Protein AF-A0A3R7BI96-F1 (afdb_monomer_lite)

Secondary structure (DSSP, 8-state):
---SEEEEEEEBS--HHHH-EEBTTT--EE--TTTTTT----B-HHHHHTSSTTTEEEEEEEEE--EE--TTHHHHHHTT-----TT---TTT----B------HHHHHHHHHHHHH--EE-SEEEEEEEE-

Foldseek 3Di:
DDDQKDKDKFWAPDPQLQQWWAAPPPRDIDGFCPPPVVPPDHDYPVCVQPVPVPWKGWPDKDFDDKDWFQPCSVVCVVVVNHDDDQPGADPPPRDSHIRDDDQDPVNVVSVVVRRVPTDIDGGMMMIMIGTD

pLDDT: mean 86.3, std 10.11, range [46.06, 95.38]

Sequence (132 aa):
MSYDTIIISVPFNQNIKGALCKCRNCGEIYMPDEKSGAHIRSFSDKTLSNLFNEDFTPIKHFYIGLTHSDPFINLKQKLGYYNHSDFVKCPKCGSSELEYKKPDFISKLITRMGWVFGKKQPIWVVYIYEKQ

Radius of gyration: 18.52 Å; chains: 1; bounding box: 52×27×44 Å

Structure (mmCIF, N/CA/C/O backbone):
data_AF-A0A3R7BI96-F1
#
_entry.id   AF-A0A3R7BI96-F1
#
loop_
_atom_site.group_PDB
_atom_site.id
_atom_site.type_symbol
_atom_site.label_atom_id
_atom_site.label_alt_id
_atom_site.label_comp_id
_atom_site.label_asym_id
_atom_site.label_entity_id
_atom_site.label_seq_id
_atom_site.pdbx_PDB_ins_code
_atom_site.Cartn_x
_atom_site.Cartn_y
_atom_site.Cartn_z
_atom_site.occupancy
_atom_site.B_iso_or_equiv
_atom_site.auth_seq_id
_atom_site.auth_comp_id
_atom_site.auth_asym_id
_atom_site.auth_atom_id
_atom_site.pdbx_PDB_model_num
ATOM 1 N N . MET A 1 1 ? -29.949 -15.026 15.734 1.00 46.06 1 MET A N 1
ATOM 2 C CA . MET A 1 1 ? -28.827 -14.489 16.530 1.00 46.06 1 MET A CA 1
ATOM 3 C C . MET A 1 1 ? -28.545 -13.093 16.009 1.00 46.06 1 MET A C 1
ATOM 5 O O . MET A 1 1 ? -28.160 -12.989 14.851 1.00 46.06 1 MET A O 1
ATOM 9 N N . SER A 1 2 ? -28.829 -12.038 16.780 1.00 56.72 2 SER A N 1
ATOM 10 C CA . SER A 1 2 ? -28.225 -10.731 16.497 1.00 56.72 2 SER A CA 1
ATOM 11 C C . SER A 1 2 ? -26.785 -10.788 16.988 1.00 56.72 2 SER A C 1
ATOM 13 O O . SER A 1 2 ? -26.514 -11.356 18.044 1.00 56.72 2 SER A O 1
ATOM 15 N N . TYR A 1 3 ? -25.857 -10.281 16.186 1.00 67.06 3 TYR A N 1
ATOM 16 C CA . TYR A 1 3 ? -24.502 -10.039 16.653 1.00 67.06 3 TYR A CA 1
ATOM 17 C C . TYR A 1 3 ? -24.479 -8.610 17.174 1.00 67.06 3 TYR A C 1
ATOM 19 O O . TYR A 1 3 ? -24.603 -7.670 16.392 1.00 67.06 3 TYR A O 1
ATOM 27 N N . ASP A 1 4 ? -24.346 -8.455 18.486 1.00 89.38 4 ASP A N 1
ATOM 28 C CA . ASP A 1 4 ? -24.282 -7.133 19.119 1.00 89.38 4 ASP A CA 1
ATOM 29 C C . ASP A 1 4 ? -22.864 -6.533 19.019 1.00 89.38 4 ASP A C 1
ATOM 31 O O . ASP A 1 4 ? -22.618 -5.395 19.407 1.00 89.38 4 ASP A O 1
ATOM 35 N N . THR A 1 5 ? -21.917 -7.284 18.443 1.00 92.31 5 THR A N 1
ATOM 36 C CA . THR A 1 5 ? -20.521 -6.877 18.262 1.00 92.31 5 THR A CA 1
ATOM 37 C C . THR A 1 5 ? -19.997 -7.286 16.889 1.00 92.31 5 THR A C 1
ATOM 39 O O . THR A 1 5 ? -20.178 -8.425 16.455 1.00 92.31 5 THR A O 1
ATOM 42 N N . ILE A 1 6 ? -19.275 -6.375 16.237 1.00 92.81 6 ILE A N 1
ATOM 43 C CA . ILE A 1 6 ? -18.532 -6.625 14.998 1.00 92.81 6 ILE A CA 1
ATOM 44 C C . ILE A 1 6 ? -17.044 -6.412 15.266 1.00 92.81 6 ILE A C 1
ATOM 46 O O . ILE A 1 6 ? -16.637 -5.385 15.803 1.00 92.81 6 ILE A O 1
ATOM 50 N N . ILE A 1 7 ? -16.213 -7.363 14.841 1.00 93.88 7 ILE A N 1
ATOM 51 C CA . ILE A 1 7 ? -14.754 -7.234 14.875 1.00 93.88 7 ILE A CA 1
ATOM 52 C C . ILE A 1 7 ? -14.242 -7.236 13.439 1.00 93.88 7 ILE A C 1
ATOM 54 O O . ILE A 1 7 ? -14.517 -8.161 12.677 1.00 93.88 7 ILE A O 1
ATOM 58 N N . ILE A 1 8 ? -13.468 -6.216 13.077 1.00 92.38 8 ILE A N 1
ATOM 59 C CA . ILE A 1 8 ? -12.813 -6.110 11.772 1.00 92.38 8 ILE A CA 1
ATOM 60 C C . ILE A 1 8 ? -11.312 -6.070 11.960 1.00 92.38 8 ILE A C 1
ATOM 62 O O . ILE A 1 8 ? -10.811 -5.296 12.762 1.00 92.38 8 ILE A O 1
ATOM 66 N N . SER A 1 9 ? -10.605 -6.867 11.165 1.00 92.94 9 SER A N 1
ATOM 67 C CA . SER A 1 9 ? -9.151 -6.979 11.148 1.00 92.94 9 SER A CA 1
ATOM 68 C C . SER A 1 9 ? -8.678 -6.776 9.709 1.00 92.94 9 SER A C 1
ATOM 70 O O . SER A 1 9 ? -8.989 -7.597 8.847 1.00 92.94 9 SER A O 1
ATOM 72 N N . VAL A 1 10 ? -8.006 -5.658 9.422 1.00 91.38 10 VAL A N 1
ATOM 73 C CA . VAL A 1 10 ? -7.695 -5.231 8.045 1.00 91.38 10 VAL A CA 1
ATOM 74 C C . VAL A 1 10 ? -6.316 -4.579 7.908 1.00 91.38 10 VAL A C 1
ATOM 76 O O . VAL A 1 10 ? -5.794 -4.021 8.880 1.00 91.38 10 VAL A O 1
ATOM 79 N N . PRO A 1 11 ? -5.734 -4.570 6.690 1.00 89.25 11 PRO A N 1
ATOM 80 C CA . PRO A 1 11 ? -4.526 -3.806 6.404 1.00 89.25 11 PRO A CA 1
ATOM 81 C C . PRO A 1 11 ? -4.740 -2.304 6.621 1.00 89.25 11 PRO A C 1
ATOM 83 O O . PRO A 1 11 ? -5.741 -1.722 6.189 1.00 89.25 11 PRO A O 1
ATOM 86 N N . PHE A 1 12 ? -3.753 -1.663 7.243 1.00 89.12 12 PHE A N 1
ATOM 87 C CA . PHE A 1 12 ? -3.799 -0.256 7.629 1.00 89.12 12 PHE A CA 1
ATOM 88 C C . PHE A 1 12 ? -2.741 0.565 6.893 1.00 89.12 12 PHE A C 1
ATOM 90 O O . PHE A 1 12 ? -1.563 0.215 6.912 1.00 89.12 12 PHE A O 1
ATOM 97 N N . ASN A 1 13 ? -3.164 1.654 6.245 1.00 83.94 13 ASN A N 1
ATOM 98 C CA . ASN A 1 13 ? -2.318 2.608 5.513 1.00 83.94 13 ASN A CA 1
ATOM 99 C C . ASN A 1 13 ? -1.204 1.965 4.655 1.00 83.94 13 ASN A C 1
ATOM 101 O O . ASN A 1 13 ? -0.096 2.500 4.527 1.00 83.94 13 ASN A O 1
ATOM 105 N N . GLN A 1 14 ? -1.486 0.812 4.045 1.00 77.06 14 GLN A N 1
ATOM 106 C CA . GLN A 1 14 ? -0.538 0.111 3.195 1.00 77.06 14 GLN A CA 1
ATOM 107 C C . GLN A 1 14 ? -0.266 0.901 1.914 1.00 77.06 14 GLN A C 1
ATOM 109 O O . GLN A 1 14 ? -1.168 1.382 1.225 1.00 77.06 14 GLN A O 1
ATOM 114 N N . ASN A 1 15 ? 1.013 0.997 1.557 1.00 78.19 15 ASN A N 1
ATOM 115 C CA . ASN A 1 15 ? 1.440 1.629 0.319 1.00 78.19 15 ASN A CA 1
ATOM 116 C C . ASN A 1 15 ? 1.334 0.638 -0.849 1.00 78.19 15 ASN A C 1
ATOM 118 O O . ASN A 1 15 ? 2.333 0.067 -1.283 1.00 78.19 15 ASN A O 1
ATOM 122 N N . ILE A 1 16 ? 0.116 0.459 -1.366 1.00 80.56 16 ILE A N 1
ATOM 123 C CA . ILE A 1 16 ? -0.190 -0.471 -2.469 1.00 80.56 16 ILE A CA 1
ATOM 124 C C . ILE A 1 16 ? 0.665 -0.170 -3.708 1.00 80.56 16 ILE A C 1
ATOM 126 O O . ILE A 1 16 ? 1.135 -1.079 -4.388 1.00 80.56 16 ILE A O 1
ATOM 130 N N . LYS A 1 17 ? 0.955 1.112 -3.970 1.00 84.00 17 LYS A N 1
ATOM 131 C CA . LYS A 1 17 ? 1.817 1.517 -5.090 1.00 84.00 17 LYS A CA 1
ATOM 132 C C . LYS A 1 17 ? 3.213 0.908 -4.987 1.00 84.00 17 LYS A C 1
ATOM 134 O O . LYS A 1 17 ? 3.768 0.503 -6.002 1.00 84.00 17 LYS A O 1
ATOM 139 N N . GLY A 1 18 ? 3.753 0.788 -3.775 1.00 81.69 18 GLY A N 1
ATOM 140 C CA . GLY A 1 18 ? 5.047 0.153 -3.519 1.00 81.69 18 GLY A CA 1
ATOM 141 C C . GLY A 1 18 ? 5.134 -1.293 -3.994 1.00 81.69 18 GLY A C 1
ATOM 142 O O . GLY A 1 18 ? 6.214 -1.757 -4.349 1.00 81.69 18 GLY A O 1
ATOM 143 N N . ALA A 1 19 ? 3.999 -1.988 -4.040 1.00 82.88 19 ALA A N 1
ATOM 144 C CA . ALA A 1 19 ? 3.938 -3.378 -4.452 1.00 82.88 19 ALA A CA 1
ATOM 145 C C . ALA A 1 19 ? 3.822 -3.560 -5.972 1.00 82.88 19 ALA A C 1
ATOM 147 O O . ALA A 1 19 ? 4.055 -4.669 -6.438 1.00 82.88 19 ALA A O 1
ATOM 148 N N . LEU A 1 20 ? 3.487 -2.515 -6.741 1.00 88.00 20 LEU A N 1
ATOM 149 C CA . LEU A 1 20 ? 3.180 -2.649 -8.167 1.00 88.00 20 LEU A CA 1
ATOM 150 C C . LEU A 1 20 ? 4.389 -3.110 -8.988 1.00 88.00 20 LEU A C 1
ATOM 152 O O . LEU A 1 20 ? 5.498 -2.577 -8.872 1.00 88.00 20 LEU A O 1
ATOM 156 N N . CYS A 1 21 ? 4.121 -4.056 -9.878 1.00 89.19 21 CYS A N 1
ATOM 157 C CA . CYS A 1 21 ? 5.019 -4.525 -10.920 1.00 89.19 21 CYS A CA 1
ATOM 158 C C . CYS A 1 21 ? 4.575 -3.954 -12.268 1.00 89.19 21 CYS A C 1
ATOM 160 O O . CYS A 1 21 ? 3.412 -3.589 -12.450 1.00 89.19 21 CYS A O 1
ATOM 162 N N . LYS A 1 22 ? 5.497 -3.911 -13.229 1.00 92.38 22 LYS A N 1
ATOM 163 C CA . LYS A 1 22 ? 5.198 -3.541 -14.612 1.00 92.38 22 LYS A CA 1
ATOM 164 C C . LYS A 1 22 ? 5.612 -4.672 -15.543 1.00 92.38 22 LYS A C 1
ATOM 166 O O . LYS A 1 22 ? 6.725 -5.178 -15.438 1.00 92.38 22 LYS A O 1
ATOM 171 N N . CYS A 1 23 ? 4.716 -5.094 -16.427 1.00 92.31 23 CYS A N 1
ATOM 172 C CA . CYS A 1 23 ? 5.008 -6.121 -17.420 1.00 92.31 23 CYS A CA 1
ATOM 173 C C . CYS A 1 23 ? 5.968 -5.568 -18.477 1.00 92.31 23 CYS A C 1
ATOM 175 O O . CYS A 1 23 ? 5.671 -4.551 -19.103 1.00 92.31 23 CYS A O 1
ATOM 177 N N . ARG A 1 24 ? 7.075 -6.271 -18.738 1.00 92.19 24 ARG A N 1
ATOM 178 C CA . ARG A 1 24 ? 8.027 -5.890 -19.791 1.00 92.19 24 ARG A CA 1
ATOM 179 C C . ARG A 1 24 ? 7.427 -6.013 -21.192 1.00 92.19 24 ARG A C 1
ATOM 181 O O . ARG A 1 24 ? 7.752 -5.214 -22.061 1.00 92.19 24 ARG A O 1
ATOM 188 N N . ASN A 1 25 ? 6.556 -7.001 -21.399 1.00 93.62 25 ASN A N 1
ATOM 189 C CA . ASN A 1 25 ? 5.998 -7.315 -22.712 1.00 93.62 25 ASN A CA 1
ATOM 190 C C . ASN A 1 25 ? 4.890 -6.336 -23.144 1.00 93.62 25 ASN A C 1
ATOM 192 O O . ASN A 1 25 ? 4.941 -5.780 -24.233 1.00 93.62 25 ASN A O 1
ATOM 196 N N . CYS A 1 26 ? 3.880 -6.110 -22.295 1.00 93.81 26 CYS A N 1
ATOM 197 C CA . CYS A 1 26 ? 2.712 -5.289 -22.657 1.00 93.81 26 CYS A CA 1
ATOM 198 C C . CYS A 1 26 ? 2.605 -3.956 -21.900 1.00 93.81 26 CYS A C 1
ATOM 200 O O . CYS A 1 26 ? 1.659 -3.202 -22.126 1.00 93.81 26 CYS A O 1
ATOM 202 N N . GLY A 1 27 ? 3.534 -3.671 -20.981 1.00 92.50 27 GLY A N 1
ATOM 203 C CA . GLY A 1 27 ? 3.563 -2.431 -20.201 1.00 92.50 27 GLY A CA 1
ATOM 204 C C . GLY A 1 27 ? 2.515 -2.326 -19.090 1.00 92.50 27 GLY A C 1
ATOM 205 O O . GLY A 1 27 ? 2.495 -1.312 -18.395 1.00 92.50 27 GLY A O 1
ATOM 206 N N . GLU A 1 28 ? 1.663 -3.341 -18.909 1.00 93.75 28 GLU A N 1
ATOM 207 C CA . GLU A 1 28 ? 0.615 -3.350 -17.883 1.00 93.75 28 GLU A CA 1
ATOM 208 C C . GLU A 1 28 ? 1.215 -3.202 -16.482 1.00 93.75 28 GLU A C 1
ATOM 210 O O . GLU A 1 28 ? 2.170 -3.906 -16.140 1.00 93.75 28 GLU A O 1
ATOM 215 N N . ILE A 1 29 ? 0.645 -2.309 -15.671 1.00 91.38 29 ILE A N 1
ATO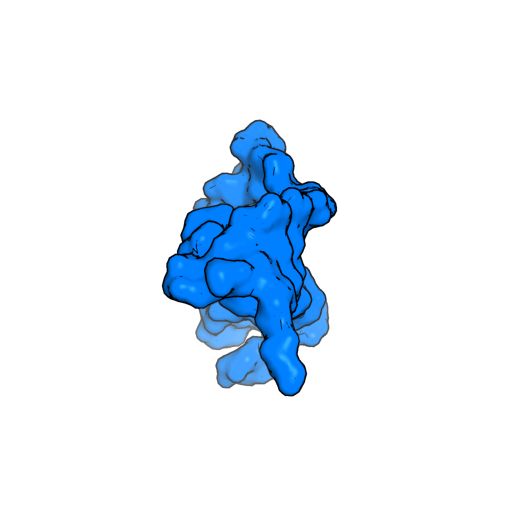M 216 C CA . ILE A 1 29 ? 1.041 -2.110 -14.276 1.00 91.38 29 ILE A CA 1
ATOM 217 C C . ILE A 1 29 ? -0.003 -2.784 -13.401 1.00 91.38 29 ILE A C 1
ATOM 219 O O . ILE A 1 29 ? -1.180 -2.446 -13.459 1.00 91.38 29 ILE A O 1
ATOM 223 N N . TYR A 1 30 ? 0.428 -3.722 -12.573 1.00 87.50 30 TYR A N 1
ATOM 224 C CA . TYR A 1 30 ? -0.483 -4.527 -11.774 1.00 87.50 30 TYR A CA 1
ATOM 225 C C . TYR A 1 30 ? 0.164 -4.943 -10.460 1.00 87.50 30 TYR A C 1
ATOM 227 O O . TYR A 1 30 ? 1.380 -4.855 -10.268 1.00 87.50 30 TYR A O 1
ATOM 235 N N . MET A 1 31 ? -0.674 -5.370 -9.524 1.00 84.06 31 MET A N 1
ATOM 236 C CA . MET A 1 31 ? -0.223 -5.844 -8.229 1.00 84.06 31 MET A CA 1
ATOM 237 C C . MET A 1 31 ? 0.126 -7.339 -8.321 1.00 84.06 31 MET A C 1
ATOM 239 O O . MET A 1 31 ? -0.716 -8.120 -8.761 1.00 84.06 31 MET A O 1
ATOM 243 N N . PRO A 1 32 ? 1.343 -7.755 -7.934 1.00 76.81 32 PRO A N 1
ATOM 244 C CA . PRO A 1 32 ? 1.692 -9.163 -7.828 1.00 76.81 32 PRO A CA 1
ATOM 245 C C . PRO A 1 32 ? 0.934 -9.803 -6.658 1.00 76.81 32 PRO A C 1
ATOM 247 O O . PRO A 1 32 ? 0.959 -9.283 -5.538 1.00 76.81 32 PRO A O 1
ATOM 250 N N . ASP A 1 33 ? 0.287 -10.934 -6.923 1.00 64.00 33 ASP A N 1
ATOM 251 C CA . ASP A 1 33 ? -0.599 -11.627 -5.978 1.00 64.00 33 ASP A CA 1
ATOM 252 C C . ASP A 1 33 ? 0.147 -12.076 -4.699 1.00 64.00 33 ASP A C 1
ATOM 254 O O . ASP A 1 33 ? -0.313 -11.873 -3.577 1.00 64.00 33 ASP A O 1
ATOM 258 N N . GLU A 1 34 ? 1.389 -12.553 -4.843 1.00 55.53 34 GLU A N 1
ATOM 259 C CA . GLU A 1 34 ? 2.130 -13.203 -3.751 1.00 55.53 34 GLU A CA 1
ATOM 260 C C . GLU A 1 34 ? 2.720 -12.257 -2.691 1.00 55.53 34 GLU A C 1
ATOM 262 O O . GLU A 1 34 ? 2.724 -12.581 -1.506 1.00 55.53 34 GLU A O 1
ATOM 267 N N . LYS A 1 35 ? 3.243 -11.084 -3.079 1.00 50.72 35 LYS A N 1
ATOM 268 C CA . LYS A 1 35 ? 3.943 -10.178 -2.136 1.00 50.72 35 LYS A CA 1
ATOM 269 C C . LYS A 1 35 ? 3.030 -9.153 -1.465 1.00 50.72 35 LYS A C 1
ATOM 271 O O . LYS A 1 35 ? 3.439 -8.523 -0.493 1.00 50.72 35 LYS A O 1
ATOM 276 N N . SER A 1 36 ? 1.825 -8.959 -1.991 1.00 50.31 36 SER A N 1
ATOM 277 C CA . SER A 1 36 ? 0.859 -7.978 -1.484 1.00 50.31 36 SER A CA 1
ATOM 278 C C . SER A 1 36 ? -0.235 -8.595 -0.609 1.00 50.31 36 SER A C 1
ATOM 280 O O . SER A 1 36 ? -1.081 -7.860 -0.105 1.00 50.31 36 SER A O 1
ATOM 282 N N . GLY A 1 37 ? -0.243 -9.925 -0.437 1.00 53.94 37 GLY A N 1
ATOM 283 C CA . GLY A 1 37 ? -1.320 -10.628 0.267 1.00 53.94 37 GLY A CA 1
ATOM 284 C C . GLY A 1 37 ? -2.688 -10.441 -0.399 1.00 53.94 37 GLY A C 1
ATOM 285 O O . GLY A 1 37 ? -3.702 -10.434 0.294 1.00 53.94 37 GLY A O 1
ATOM 286 N N . ALA A 1 38 ? -2.714 -10.204 -1.718 1.00 56.12 38 ALA A N 1
ATOM 287 C CA . ALA A 1 38 ? -3.906 -9.840 -2.488 1.00 56.12 38 ALA A CA 1
ATOM 288 C C . ALA A 1 38 ? -4.685 -8.618 -1.946 1.00 56.12 38 ALA A C 1
ATOM 290 O O . ALA A 1 38 ? -5.865 -8.430 -2.260 1.00 56.12 38 ALA A O 1
ATOM 291 N N . HIS A 1 39 ? -4.062 -7.752 -1.135 1.00 65.88 39 HIS A N 1
ATOM 292 C CA . HIS A 1 39 ? -4.750 -6.604 -0.548 1.00 65.88 39 HIS A CA 1
ATOM 293 C C . HIS A 1 39 ? -4.984 -5.508 -1.592 1.00 65.88 39 HIS A C 1
ATOM 295 O O . HIS A 1 39 ? -4.192 -4.587 -1.770 1.00 65.88 39 HIS A O 1
ATOM 301 N N . ILE A 1 40 ? -6.128 -5.581 -2.270 1.00 66.94 40 ILE A N 1
ATOM 302 C CA . ILE A 1 40 ? -6.570 -4.573 -3.246 1.00 66.94 40 ILE A CA 1
ATOM 303 C C . ILE A 1 40 ? -6.938 -3.228 -2.603 1.00 66.94 40 ILE A C 1
ATOM 305 O O . ILE A 1 40 ? -7.175 -2.245 -3.304 1.00 66.94 40 ILE A O 1
ATOM 309 N N . ARG A 1 41 ? -7.021 -3.170 -1.268 1.00 71.62 41 ARG A N 1
ATOM 310 C CA . ARG A 1 41 ? -7.499 -2.003 -0.530 1.00 71.62 41 ARG A CA 1
ATOM 311 C C . ARG A 1 41 ? -6.700 -1.804 0.750 1.00 71.62 41 ARG A C 1
ATOM 313 O O . ARG A 1 41 ? -6.331 -2.761 1.421 1.00 71.62 41 ARG A O 1
ATOM 320 N N . SER A 1 42 ? -6.488 -0.541 1.093 1.00 77.19 42 SER A N 1
ATOM 321 C CA . SER A 1 42 ? -5.940 -0.118 2.377 1.00 77.19 42 SER A CA 1
ATOM 322 C C . SER A 1 42 ? -7.007 0.657 3.135 1.00 77.19 42 SER A C 1
ATOM 324 O O . SER A 1 42 ? -7.719 1.467 2.538 1.00 77.19 42 SER A O 1
ATOM 326 N N . PHE A 1 43 ? -7.075 0.450 4.446 1.00 88.88 43 PHE A N 1
ATOM 327 C CA . PHE A 1 43 ? -7.961 1.192 5.333 1.00 88.88 43 PHE A CA 1
ATOM 328 C C . PHE A 1 43 ? -7.178 2.242 6.124 1.00 88.88 43 PHE A C 1
ATOM 330 O O . PHE A 1 43 ? -5.972 2.123 6.330 1.00 88.88 43 PHE A O 1
ATOM 337 N N . SER A 1 44 ? -7.883 3.287 6.532 1.00 89.50 44 SER A N 1
ATOM 338 C CA . SER A 1 44 ? -7.423 4.367 7.405 1.00 89.50 44 SER A CA 1
ATOM 339 C C . SER A 1 44 ? -8.412 4.546 8.553 1.00 89.50 44 SER A C 1
ATOM 341 O O . SER A 1 44 ? -9.560 4.098 8.453 1.00 89.50 44 SER A O 1
ATOM 343 N N . ASP A 1 45 ? -8.016 5.275 9.594 1.00 89.69 45 ASP A N 1
ATOM 344 C CA . ASP A 1 45 ? -8.908 5.580 10.720 1.00 89.69 45 ASP A CA 1
ATOM 345 C C . ASP A 1 45 ? -10.183 6.260 10.242 1.00 89.69 45 ASP A C 1
ATOM 347 O O . ASP A 1 45 ? -11.274 5.881 10.645 1.00 89.69 45 ASP A O 1
ATOM 351 N N . LYS A 1 46 ? -10.060 7.184 9.282 1.00 89.75 46 LYS A N 1
ATOM 352 C CA . LYS A 1 46 ? -11.205 7.874 8.681 1.00 89.75 46 LYS A CA 1
ATOM 353 C C . LYS A 1 46 ? -12.168 6.913 7.985 1.00 89.75 46 LYS A C 1
ATOM 355 O O . LYS A 1 46 ? -13.376 7.120 8.029 1.00 89.75 46 LYS A O 1
ATOM 360 N N . THR A 1 47 ? -11.661 5.902 7.283 1.00 91.00 47 THR A N 1
ATOM 361 C CA . THR A 1 47 ? -12.545 4.931 6.621 1.00 91.00 47 THR A CA 1
ATOM 362 C C . THR A 1 47 ? -13.173 3.963 7.614 1.00 91.00 47 THR A C 1
ATOM 364 O O . THR A 1 47 ? -14.307 3.558 7.406 1.00 91.00 47 THR A O 1
ATOM 367 N N . LEU A 1 48 ? -12.462 3.604 8.687 1.00 92.06 48 LEU A N 1
ATOM 368 C CA . LEU A 1 48 ? -12.938 2.637 9.677 1.00 92.06 48 LEU A CA 1
ATOM 369 C C . LEU A 1 48 ? -13.901 3.269 10.680 1.00 92.06 48 LEU A C 1
ATOM 371 O O . LEU A 1 48 ? -14.908 2.657 11.021 1.00 92.06 48 LEU A O 1
ATOM 375 N N . SER A 1 49 ? -13.669 4.516 11.087 1.00 87.88 49 SER A N 1
ATOM 376 C CA . SER A 1 49 ? -14.574 5.245 11.979 1.00 87.88 49 SER A CA 1
ATOM 377 C C . SER A 1 49 ? -15.964 5.448 11.374 1.00 87.88 49 SER A C 1
ATOM 379 O O . SER A 1 49 ? -16.932 5.580 12.110 1.00 87.88 49 SER A O 1
ATOM 381 N N . ASN A 1 50 ? -16.059 5.467 10.042 1.00 87.62 50 ASN A N 1
ATOM 382 C CA . ASN A 1 50 ? -17.295 5.735 9.307 1.00 87.62 50 ASN A CA 1
ATOM 383 C C . ASN A 1 50 ? -17.885 4.487 8.633 1.00 87.62 50 ASN A C 1
ATOM 385 O O . ASN A 1 50 ? -18.813 4.620 7.848 1.00 87.62 50 ASN A O 1
ATOM 389 N N . LEU A 1 51 ? -17.334 3.291 8.871 1.00 89.25 51 LEU A N 1
ATOM 390 C CA . LEU A 1 51 ? -17.710 2.102 8.098 1.00 89.25 51 LEU A CA 1
ATOM 391 C C . LEU A 1 51 ? -19.132 1.597 8.405 1.00 89.25 51 LEU A C 1
ATOM 393 O O . LEU A 1 51 ? -19.781 1.068 7.509 1.00 89.25 51 LEU A O 1
ATOM 397 N N . PHE A 1 52 ? -19.594 1.764 9.648 1.00 87.69 52 PHE A N 1
ATOM 398 C CA . PHE A 1 52 ? -20.884 1.260 10.150 1.00 87.69 52 PHE A CA 1
ATOM 399 C C . PHE A 1 52 ? -21.650 2.287 10.990 1.00 87.69 52 PHE A C 1
ATOM 401 O O . PHE A 1 52 ? -22.434 1.924 11.859 1.00 87.69 52 PHE A O 1
ATOM 408 N N . ASN A 1 53 ? -21.383 3.569 10.758 1.00 77.81 53 ASN A N 1
ATOM 409 C CA . ASN A 1 53 ? -21.831 4.707 11.563 1.00 77.81 53 ASN A CA 1
ATOM 410 C C . ASN A 1 53 ? -23.352 4.810 11.814 1.00 77.81 53 ASN A C 1
ATOM 412 O O . ASN A 1 53 ? -23.741 5.563 12.703 1.00 77.81 53 ASN A O 1
ATOM 416 N N . GLU A 1 54 ? -24.190 4.082 11.077 1.00 82.69 54 GLU A N 1
ATOM 417 C CA . GLU A 1 54 ? -25.648 4.062 11.265 1.00 82.69 54 GLU A CA 1
ATOM 418 C C . GLU A 1 54 ? -26.114 3.059 12.336 1.00 82.69 54 GLU A C 1
ATOM 420 O O . GLU A 1 54 ? -27.007 3.382 13.110 1.00 82.69 54 GLU A O 1
ATOM 425 N N . ASP A 1 55 ? -25.474 1.890 12.440 1.00 90.25 55 ASP A N 1
ATOM 426 C CA . ASP A 1 55 ? -25.943 0.783 13.294 1.00 90.25 55 ASP A CA 1
ATOM 427 C C . ASP A 1 55 ? -24.963 0.419 14.419 1.00 90.25 55 ASP A C 1
ATOM 429 O O . ASP A 1 55 ? -25.344 -0.192 15.420 1.00 90.25 55 ASP A O 1
ATOM 433 N N . PHE A 1 56 ? -23.682 0.765 14.258 1.00 92.44 56 PHE A N 1
ATOM 434 C CA . PHE A 1 56 ? -22.619 0.356 15.166 1.00 92.44 56 PHE A CA 1
ATOM 435 C C . PHE A 1 56 ? -21.653 1.502 15.472 1.00 92.44 56 PHE A C 1
ATOM 437 O O . PHE A 1 56 ? -21.291 2.303 14.607 1.00 92.44 56 PHE A O 1
ATOM 444 N N . THR A 1 57 ? -21.161 1.545 16.709 1.00 91.94 57 THR A N 1
ATOM 445 C CA . THR A 1 57 ? -20.160 2.521 17.154 1.00 91.94 57 THR A CA 1
ATOM 446 C C . THR A 1 57 ? -18.822 1.842 17.440 1.00 91.94 57 THR A C 1
ATOM 448 O O . THR A 1 57 ? -18.789 0.772 18.048 1.00 91.94 57 THR A O 1
ATOM 451 N N . PRO A 1 58 ? -17.688 2.412 16.993 1.00 91.88 58 PRO A N 1
ATOM 452 C CA . PRO A 1 58 ? -16.376 1.856 17.297 1.00 91.88 58 PRO A CA 1
ATOM 453 C C . PRO A 1 58 ? -16.022 2.110 18.769 1.00 91.88 58 PRO A C 1
ATOM 455 O O . PRO A 1 58 ? -15.825 3.255 19.171 1.00 91.88 58 PRO A O 1
ATOM 458 N N . ILE A 1 59 ? -15.878 1.045 19.557 1.00 93.56 59 ILE A N 1
ATOM 459 C CA . ILE A 1 59 ? -15.558 1.134 20.993 1.00 93.56 59 ILE A CA 1
ATOM 460 C C . ILE A 1 59 ? -14.063 0.972 21.280 1.00 93.56 59 ILE A C 1
ATOM 462 O O . ILE A 1 59 ? -13.554 1.465 22.287 1.00 93.56 59 ILE A O 1
ATOM 466 N N . LYS A 1 60 ? -13.326 0.274 20.405 1.00 93.44 60 LYS A N 1
ATOM 467 C CA . LYS A 1 60 ? -11.894 0.012 20.599 1.00 93.44 60 LYS A CA 1
ATOM 468 C C . LYS A 1 60 ? -11.188 -0.266 19.281 1.00 93.44 60 LYS A C 1
ATOM 470 O O . LYS A 1 60 ? -11.768 -0.849 18.369 1.00 93.44 60 LYS A O 1
ATOM 475 N N . HIS A 1 61 ? -9.908 0.087 19.214 1.00 93.88 61 HIS A N 1
ATOM 476 C CA . HIS A 1 61 ? -9.022 -0.357 18.146 1.00 93.88 61 HIS A CA 1
ATOM 477 C C . HIS A 1 61 ? -7.605 -0.626 18.657 1.00 93.88 61 HIS A C 1
ATOM 479 O O . HIS A 1 61 ? -7.202 -0.130 19.712 1.00 93.88 61 HIS A O 1
ATOM 485 N N . PHE A 1 62 ? -6.854 -1.438 17.918 1.00 94.75 62 PHE A N 1
ATOM 486 C CA . PHE A 1 62 ? -5.443 -1.705 18.182 1.00 94.75 62 PHE A CA 1
ATOM 487 C C . PHE A 1 62 ? -4.669 -1.918 16.887 1.00 94.75 62 PHE A C 1
ATOM 489 O O . PHE A 1 62 ? -5.161 -2.514 15.928 1.00 94.75 62 PHE A O 1
ATOM 496 N N . TYR A 1 63 ? -3.435 -1.426 16.882 1.00 95.38 63 TYR A N 1
ATOM 497 C CA . TYR A 1 63 ? -2.529 -1.496 15.746 1.00 95.38 63 TYR A CA 1
ATOM 498 C C . TYR A 1 63 ? -1.557 -2.662 15.889 1.00 95.38 63 TYR A C 1
ATOM 500 O O . TYR A 1 63 ? -1.062 -2.934 16.983 1.00 95.38 63 TYR A O 1
ATOM 508 N N . ILE A 1 64 ? -1.261 -3.328 14.775 1.00 93.06 64 ILE A N 1
ATOM 509 C CA . ILE A 1 64 ? -0.377 -4.493 14.736 1.00 93.06 64 ILE A CA 1
ATOM 510 C C . ILE A 1 64 ? 0.713 -4.276 13.685 1.00 93.06 64 ILE A C 1
ATOM 512 O O . ILE A 1 64 ? 0.457 -3.828 12.563 1.00 93.06 64 ILE A O 1
ATOM 516 N N . GLY A 1 65 ? 1.940 -4.636 14.071 1.00 89.94 65 GLY A N 1
ATOM 517 C CA . GLY A 1 65 ? 3.135 -4.562 13.236 1.00 89.94 65 GLY A CA 1
ATOM 518 C C . GLY A 1 65 ? 3.564 -3.132 12.905 1.00 89.94 65 GLY A C 1
ATOM 519 O O . GLY A 1 65 ? 2.877 -2.161 13.209 1.00 89.94 65 GLY A O 1
ATOM 520 N N . LEU A 1 66 ? 4.734 -3.001 12.284 1.00 89.12 66 LEU A N 1
ATOM 521 C CA . LEU A 1 66 ? 5.275 -1.722 11.835 1.00 89.12 66 LEU A CA 1
ATOM 522 C C . LEU A 1 66 ? 5.913 -1.893 10.460 1.00 89.12 66 LEU A C 1
ATOM 524 O O . LEU A 1 66 ? 6.658 -2.841 10.225 1.00 89.12 66 LEU A O 1
ATOM 528 N N . THR A 1 67 ? 5.662 -0.934 9.577 1.00 86.25 67 THR A N 1
ATOM 529 C CA . THR A 1 67 ? 6.378 -0.769 8.312 1.00 86.25 67 THR A CA 1
ATOM 530 C C . THR A 1 67 ? 6.888 0.655 8.181 1.00 86.25 67 THR A C 1
ATOM 532 O O . THR A 1 67 ? 6.439 1.562 8.883 1.00 86.25 67 THR A O 1
ATOM 535 N N . HIS A 1 68 ? 7.832 0.852 7.272 1.00 86.44 68 HIS A N 1
ATOM 536 C CA . HIS A 1 68 ? 8.333 2.165 6.916 1.00 86.44 68 HIS A CA 1
ATOM 537 C C . HIS A 1 68 ? 7.594 2.679 5.684 1.00 86.44 68 HIS A C 1
ATOM 539 O O . HIS A 1 68 ? 7.545 2.001 4.657 1.00 86.44 68 HIS A O 1
ATOM 545 N N . SER A 1 69 ? 7.025 3.880 5.762 1.00 86.44 69 SER A N 1
ATOM 546 C CA . SER A 1 69 ? 6.462 4.515 4.575 1.00 86.44 69 SER A CA 1
ATOM 547 C C . SER A 1 69 ? 7.574 4.972 3.627 1.00 86.44 69 SER A C 1
ATOM 549 O O . SER A 1 69 ? 8.680 5.307 4.046 1.00 86.44 69 SER A O 1
ATOM 551 N N . ASP A 1 70 ? 7.285 4.977 2.329 1.00 88.69 70 ASP A N 1
ATOM 552 C CA . ASP A 1 70 ? 8.187 5.517 1.311 1.00 88.69 70 ASP A CA 1
ATOM 553 C C . ASP A 1 70 ? 7.507 6.709 0.623 1.00 88.69 70 ASP A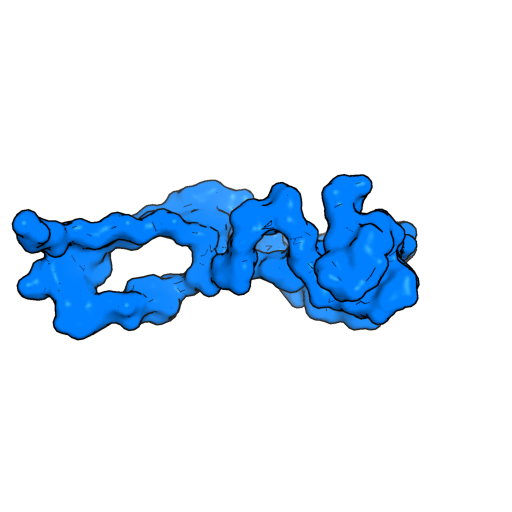 C 1
ATOM 555 O O . ASP A 1 70 ? 6.671 6.507 -0.268 1.00 88.69 70 ASP A O 1
ATOM 559 N N . PRO A 1 71 ? 7.831 7.954 1.023 1.00 90.38 71 PRO A N 1
ATOM 560 C CA . PRO A 1 71 ? 7.196 9.146 0.466 1.00 90.38 71 PRO A CA 1
ATOM 561 C C . PRO A 1 71 ? 7.551 9.372 -1.011 1.00 90.38 71 PRO A C 1
ATOM 563 O O . PRO A 1 71 ? 6.845 10.100 -1.709 1.00 90.38 71 PRO A O 1
ATOM 566 N N . PHE A 1 72 ? 8.604 8.727 -1.523 1.00 92.62 72 PHE A N 1
ATOM 567 C CA . PHE A 1 72 ? 9.072 8.919 -2.894 1.00 92.62 72 PHE A CA 1
ATOM 568 C C . PHE A 1 72 ? 8.599 7.830 -3.853 1.00 92.62 72 PHE A C 1
ATOM 570 O O . PHE A 1 72 ? 9.062 7.792 -4.994 1.00 92.62 72 PHE A O 1
ATOM 577 N N . ILE A 1 73 ? 7.655 6.972 -3.454 1.00 89.62 73 ILE A N 1
ATOM 578 C CA . ILE A 1 73 ? 7.212 5.866 -4.311 1.00 89.62 73 ILE A CA 1
ATOM 579 C C . ILE A 1 73 ? 6.698 6.338 -5.680 1.00 89.62 73 ILE A C 1
ATOM 581 O O . ILE A 1 73 ? 7.037 5.760 -6.710 1.00 89.62 73 ILE A O 1
ATOM 585 N N . ASN A 1 74 ? 5.953 7.449 -5.716 1.00 91.06 74 ASN A N 1
ATOM 586 C CA . ASN A 1 74 ? 5.440 8.011 -6.967 1.00 91.06 74 ASN A CA 1
ATOM 587 C C . ASN A 1 74 ? 6.585 8.485 -7.877 1.00 91.06 74 ASN A C 1
ATOM 589 O O . ASN A 1 74 ? 6.513 8.336 -9.094 1.00 91.06 74 ASN A O 1
ATOM 593 N N . LEU A 1 75 ? 7.645 9.057 -7.295 1.00 91.88 75 LEU A N 1
ATOM 594 C CA . LEU A 1 75 ? 8.824 9.485 -8.045 1.00 91.88 75 LEU A CA 1
ATOM 595 C C . LEU A 1 75 ? 9.585 8.272 -8.591 1.00 91.88 75 LEU A C 1
ATOM 597 O O . LEU A 1 75 ? 9.956 8.262 -9.760 1.00 91.88 75 LEU A O 1
ATOM 601 N N . LYS A 1 76 ? 9.760 7.228 -7.774 1.00 91.06 76 LYS A N 1
ATOM 602 C CA . LYS A 1 76 ? 10.391 5.969 -8.190 1.00 91.06 76 LYS A CA 1
ATOM 603 C C . LYS A 1 76 ? 9.676 5.356 -9.398 1.00 91.06 76 LYS A C 1
ATOM 605 O O . LYS A 1 76 ? 10.329 5.082 -10.402 1.00 91.06 76 LYS A O 1
ATOM 610 N N . GLN A 1 77 ? 8.348 5.253 -9.357 1.00 90.50 77 GLN A N 1
ATOM 611 C CA . GLN A 1 77 ? 7.551 4.722 -10.470 1.00 90.50 77 GLN A CA 1
ATOM 612 C C . GLN A 1 77 ? 7.642 5.579 -11.739 1.00 90.50 77 GLN A C 1
ATOM 614 O O . GLN A 1 77 ? 7.798 5.036 -12.833 1.00 90.50 77 GLN A O 1
ATOM 619 N N . LYS A 1 78 ? 7.629 6.916 -11.607 1.00 90.94 78 LYS A N 1
ATOM 620 C CA . LYS A 1 78 ? 7.862 7.835 -12.740 1.00 90.94 78 LYS A CA 1
ATOM 621 C C . LYS A 1 78 ? 9.234 7.632 -13.388 1.00 90.94 78 LYS A C 1
ATOM 623 O O . LYS A 1 78 ? 9.368 7.802 -14.592 1.00 90.94 78 LYS A O 1
ATOM 628 N N . LEU A 1 79 ? 10.239 7.248 -12.603 1.00 90.56 79 LEU A N 1
ATOM 629 C CA . LEU A 1 79 ? 11.594 6.950 -13.076 1.00 90.56 79 LEU A CA 1
ATOM 630 C C . LEU A 1 79 ? 11.772 5.500 -13.566 1.00 90.56 79 LEU A C 1
ATOM 632 O O . LEU A 1 79 ? 12.893 5.108 -13.906 1.00 90.56 79 LEU A O 1
ATOM 636 N N . GLY A 1 80 ? 10.698 4.706 -13.609 1.00 90.25 80 GLY A N 1
ATOM 637 C CA . GLY A 1 80 ? 10.718 3.319 -14.078 1.00 90.25 80 GLY A CA 1
ATOM 638 C C . GLY A 1 80 ? 11.117 2.288 -13.019 1.00 90.25 80 GLY A C 1
ATOM 639 O O . GLY A 1 80 ? 11.402 1.146 -13.363 1.00 90.25 80 GLY A O 1
ATOM 640 N N . TYR A 1 81 ? 11.170 2.664 -11.739 1.00 90.31 81 TYR A N 1
ATOM 641 C CA . TYR A 1 81 ? 11.439 1.724 -10.651 1.00 90.31 81 TYR A CA 1
ATOM 642 C C . TYR A 1 81 ? 10.132 1.102 -10.159 1.00 90.31 81 TYR A C 1
ATOM 644 O O . TYR A 1 81 ? 9.354 1.748 -9.455 1.00 90.31 81 TYR A O 1
ATOM 652 N N . TYR A 1 82 ? 9.924 -0.159 -10.531 1.00 90.25 82 TYR A N 1
ATOM 653 C CA . TYR A 1 82 ? 8.808 -1.002 -10.105 1.00 90.25 82 TYR A CA 1
ATOM 654 C C . TYR A 1 82 ? 9.319 -2.185 -9.282 1.00 90.25 82 TYR A C 1
ATOM 656 O O . TYR A 1 82 ? 10.512 -2.499 -9.296 1.00 90.25 82 TYR A O 1
ATOM 664 N N . ASN A 1 83 ? 8.419 -2.826 -8.541 1.00 85.31 83 ASN A N 1
ATOM 665 C CA . ASN A 1 83 ? 8.762 -4.012 -7.770 1.00 85.31 83 ASN A CA 1
ATOM 666 C C . ASN A 1 83 ? 9.012 -5.218 -8.695 1.00 85.31 83 ASN A C 1
ATOM 668 O O . ASN A 1 83 ? 8.499 -5.269 -9.815 1.00 85.31 83 ASN A O 1
ATOM 672 N N . HIS A 1 84 ? 9.764 -6.205 -8.207 1.00 81.06 84 HIS A N 1
ATOM 673 C CA . HIS A 1 84 ? 10.046 -7.457 -8.911 1.00 81.06 84 HIS A CA 1
ATOM 674 C C . HIS A 1 84 ? 9.557 -8.659 -8.092 1.00 81.06 84 HIS A C 1
ATOM 676 O O . HIS A 1 84 ? 9.778 -8.738 -6.874 1.00 81.06 84 HIS A O 1
ATOM 682 N N . SER A 1 85 ? 8.902 -9.608 -8.760 1.00 76.88 85 SER A N 1
ATOM 683 C CA . SER A 1 85 ? 8.482 -10.885 -8.182 1.00 76.88 85 SER A CA 1
ATOM 684 C C . SER A 1 85 ? 8.742 -12.004 -9.180 1.00 76.88 85 SER A C 1
ATOM 686 O O . SER A 1 85 ? 8.249 -11.942 -10.302 1.00 76.88 85 SER A O 1
ATOM 688 N N . ASP A 1 86 ? 9.493 -13.022 -8.768 1.00 71.12 86 ASP A N 1
ATOM 689 C CA . ASP A 1 86 ? 10.009 -14.045 -9.687 1.00 71.12 86 ASP A CA 1
ATOM 690 C C . ASP A 1 86 ? 8.929 -15.041 -10.162 1.00 71.12 86 ASP A C 1
ATOM 692 O O . ASP A 1 86 ? 9.137 -15.767 -11.129 1.00 71.12 86 ASP A O 1
ATOM 696 N N . PHE A 1 87 ? 7.755 -15.048 -9.522 1.00 73.06 87 PHE A N 1
ATOM 697 C CA . PHE A 1 87 ? 6.717 -16.073 -9.702 1.00 73.06 87 PHE A CA 1
ATOM 698 C C . PHE A 1 87 ? 5.372 -15.527 -10.211 1.00 73.06 87 PHE A C 1
ATOM 700 O O . PHE A 1 87 ? 4.334 -16.164 -10.064 1.00 73.06 87 PHE A O 1
ATOM 707 N N . VAL A 1 88 ? 5.354 -14.342 -10.832 1.00 80.00 88 VAL A N 1
ATOM 708 C CA . VAL A 1 88 ? 4.099 -13.657 -11.187 1.00 80.00 88 VAL A CA 1
ATOM 709 C C . VAL A 1 88 ? 3.929 -13.526 -12.698 1.00 80.00 88 VAL A C 1
ATOM 711 O O . VAL A 1 88 ? 4.816 -13.043 -13.397 1.00 80.00 88 VAL A O 1
ATOM 714 N N . LYS A 1 89 ? 2.745 -13.895 -13.203 1.00 87.19 89 LYS A N 1
ATOM 715 C CA . LYS A 1 89 ? 2.353 -13.699 -14.607 1.00 87.19 89 LYS A CA 1
ATOM 716 C C . LYS A 1 89 ? 1.549 -12.418 -14.786 1.00 87.19 89 LYS A C 1
ATOM 718 O O . LYS A 1 89 ? 0.761 -12.036 -13.924 1.00 87.19 89 LYS A O 1
ATOM 723 N N . CYS A 1 90 ? 1.732 -11.761 -15.924 1.00 89.50 90 CYS A N 1
ATOM 724 C CA . CYS A 1 90 ? 0.945 -10.599 -16.298 1.00 89.50 90 CYS A CA 1
ATOM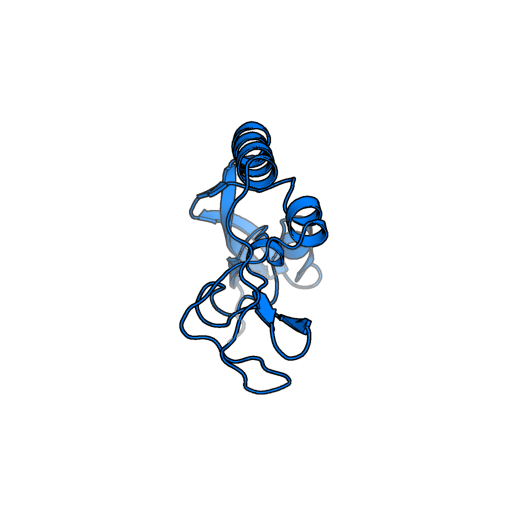 725 C C . CYS A 1 90 ? -0.526 -10.996 -16.501 1.00 89.50 90 CYS A C 1
ATOM 727 O O . CYS A 1 90 ? -0.792 -11.873 -17.3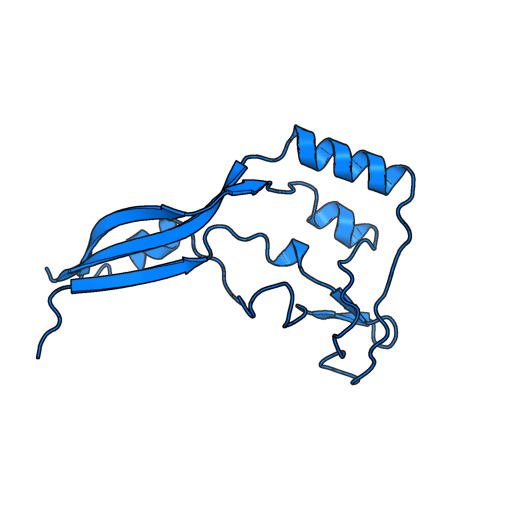26 1.00 89.50 90 CYS A O 1
ATOM 729 N N . PRO A 1 91 ? -1.490 -10.325 -15.844 1.00 89.12 91 PRO A N 1
ATOM 730 C CA . PRO A 1 91 ? -2.910 -10.647 -15.989 1.00 89.12 91 PRO A CA 1
ATOM 731 C C . PRO A 1 91 ? -3.453 -10.332 -17.390 1.00 89.12 91 PRO A C 1
ATOM 733 O O . PRO A 1 91 ? -4.491 -10.854 -17.777 1.00 89.12 91 PRO A O 1
ATOM 736 N N . LYS A 1 92 ? -2.755 -9.489 -18.161 1.00 92.62 92 LYS A N 1
ATOM 737 C CA . LYS A 1 92 ? -3.166 -9.080 -19.508 1.00 92.62 92 LYS A CA 1
ATOM 738 C C . LYS A 1 92 ? -2.620 -9.979 -20.612 1.00 92.62 92 LYS A C 1
ATOM 740 O O . LYS A 1 92 ? -3.359 -10.324 -21.524 1.00 92.62 92 LYS A O 1
ATOM 745 N N . CYS A 1 93 ? -1.332 -10.326 -20.567 1.00 93.69 93 CYS A N 1
ATOM 746 C CA . CYS A 1 93 ? -0.674 -11.071 -21.651 1.00 93.69 93 CYS A CA 1
ATOM 747 C C . CYS A 1 93 ? -0.051 -12.408 -21.225 1.00 93.69 93 CYS A C 1
ATOM 749 O O . CYS A 1 93 ? 0.575 -13.070 -22.046 1.00 93.69 93 CYS A O 1
ATOM 751 N N . GLY A 1 94 ? -0.157 -12.797 -19.951 1.00 89.94 94 GLY A N 1
ATOM 752 C CA . GLY A 1 94 ? 0.355 -14.070 -19.431 1.00 89.94 94 GLY A CA 1
ATOM 753 C C . GLY A 1 94 ? 1.881 -14.178 -19.309 1.00 89.94 94 GLY A C 1
ATOM 754 O O . GLY A 1 94 ? 2.369 -15.171 -18.772 1.00 89.94 94 GLY A O 1
ATOM 755 N N . SER A 1 95 ? 2.640 -13.176 -19.767 1.00 90.69 95 SER A N 1
ATOM 756 C CA . SER A 1 95 ? 4.105 -13.156 -19.676 1.00 90.69 95 SER A CA 1
ATOM 757 C C . SER A 1 95 ? 4.581 -13.126 -18.221 1.00 90.69 95 SER A C 1
ATOM 759 O O . SER A 1 95 ? 4.022 -12.399 -17.402 1.00 90.69 95 SER A O 1
ATOM 761 N N . SER A 1 96 ? 5.637 -13.878 -17.915 1.00 88.06 96 SER A N 1
ATOM 762 C CA . SER A 1 96 ? 6.376 -13.811 -16.647 1.00 88.06 96 SER A CA 1
ATOM 763 C C . SER A 1 96 ? 7.511 -12.779 -16.670 1.00 88.06 96 SER A C 1
ATOM 765 O O . SER A 1 96 ? 8.267 -12.670 -15.710 1.00 88.06 96 SER A O 1
ATOM 767 N N . GLU A 1 97 ? 7.670 -12.030 -17.766 1.00 88.06 97 GLU A N 1
ATOM 768 C CA . GLU A 1 97 ? 8.710 -11.011 -17.873 1.00 88.06 97 GLU A CA 1
ATOM 769 C C . GLU A 1 97 ? 8.258 -9.696 -17.238 1.00 88.06 97 GLU A C 1
ATOM 771 O O . GLU A 1 97 ? 7.378 -8.985 -17.745 1.00 88.06 97 GLU A O 1
ATOM 776 N N . LEU A 1 98 ? 8.911 -9.343 -16.136 1.00 86.81 98 LEU A N 1
ATOM 777 C CA . LEU A 1 98 ? 8.736 -8.064 -15.464 1.00 86.81 98 LEU A CA 1
ATOM 778 C C . LEU A 1 98 ? 9.796 -7.058 -15.915 1.00 86.81 98 LEU A C 1
ATOM 780 O O . LEU A 1 98 ? 10.945 -7.397 -16.201 1.00 86.81 98 LEU A O 1
ATOM 784 N N . GLU A 1 99 ? 9.404 -5.789 -15.977 1.00 86.88 99 GLU A N 1
ATOM 785 C CA . GLU A 1 99 ? 10.331 -4.691 -16.196 1.00 86.88 99 GLU A CA 1
ATOM 786 C C . GLU A 1 99 ? 11.183 -4.510 -14.937 1.00 86.88 99 GLU A C 1
ATOM 788 O O . GLU A 1 99 ? 10.706 -4.065 -13.894 1.00 86.88 99 GLU A O 1
ATOM 793 N N . TYR A 1 100 ? 12.462 -4.868 -15.042 1.00 84.62 100 TYR A N 1
ATOM 794 C CA . TYR A 1 100 ? 13.437 -4.682 -13.977 1.00 84.62 100 TYR A CA 1
ATOM 795 C C . TYR A 1 100 ? 14.464 -3.628 -14.375 1.00 84.62 100 TYR A C 1
ATOM 797 O O . TYR A 1 100 ? 15.291 -3.832 -15.268 1.00 84.62 100 TYR A O 1
ATOM 805 N N . LYS A 1 101 ? 14.446 -2.500 -13.664 1.00 85.88 101 LYS A N 1
ATOM 806 C CA . LYS A 1 101 ? 15.478 -1.472 -13.775 1.00 85.88 101 LYS A CA 1
ATOM 807 C C . LYS A 1 101 ? 16.505 -1.672 -12.665 1.00 85.88 101 LYS A C 1
ATOM 809 O O . LYS A 1 101 ? 16.193 -1.489 -11.488 1.00 85.88 101 LYS A O 1
ATOM 814 N N . LYS A 1 102 ? 17.741 -2.030 -13.040 1.00 85.38 102 LYS A N 1
ATOM 815 C CA . LYS A 1 102 ? 18.856 -2.156 -12.085 1.00 85.38 102 LYS A CA 1
ATOM 816 C C . LYS A 1 102 ? 19.002 -0.852 -11.277 1.00 85.38 102 LYS A C 1
ATOM 818 O O . LYS A 1 102 ? 18.977 0.219 -11.884 1.00 85.38 102 LYS A O 1
ATOM 823 N N . PRO A 1 103 ? 19.179 -0.915 -9.943 1.00 85.69 103 PRO A N 1
ATOM 824 C CA . PRO A 1 103 ? 19.327 0.283 -9.123 1.00 85.69 103 PRO A CA 1
ATOM 825 C C . PRO A 1 103 ? 20.566 1.099 -9.514 1.00 85.69 103 PRO A C 1
ATOM 827 O O . PRO A 1 103 ? 21.701 0.667 -9.292 1.00 85.69 103 PRO A O 1
ATOM 830 N N . ASP A 1 104 ? 20.348 2.294 -10.058 1.00 92.19 104 ASP A N 1
ATOM 831 C CA . ASP A 1 104 ? 21.402 3.271 -10.333 1.00 92.19 104 ASP A CA 1
ATOM 832 C C . ASP A 1 104 ? 21.678 4.176 -9.113 1.00 92.19 104 ASP A C 1
ATOM 834 O O . ASP A 1 104 ? 21.116 4.004 -8.024 1.00 92.19 104 ASP A O 1
ATOM 838 N N . PHE A 1 105 ? 22.588 5.139 -9.277 1.00 92.88 105 PHE A N 1
ATOM 839 C CA . PHE A 1 105 ? 22.927 6.099 -8.224 1.00 92.88 105 PHE A CA 1
ATOM 840 C C . PHE A 1 105 ? 21.708 6.911 -7.755 1.00 92.88 105 PHE A C 1
ATOM 842 O O . PHE A 1 105 ? 21.508 7.080 -6.550 1.00 92.88 105 PHE A O 1
ATOM 849 N N . ILE A 1 106 ? 20.860 7.352 -8.688 1.00 90.44 106 ILE A N 1
ATOM 850 C CA . ILE A 1 106 ? 19.656 8.140 -8.401 1.00 90.44 106 ILE A CA 1
ATOM 851 C C . ILE A 1 106 ? 18.666 7.301 -7.585 1.00 90.44 106 ILE A C 1
ATOM 853 O O . ILE A 1 106 ? 18.157 7.753 -6.563 1.00 90.44 106 ILE A O 1
ATOM 857 N N . SER A 1 107 ? 18.444 6.048 -7.980 1.00 89.06 107 SER A N 1
ATOM 858 C CA . SER A 1 107 ? 17.581 5.092 -7.283 1.00 89.06 107 SER A CA 1
ATOM 859 C C . SER A 1 107 ? 18.027 4.858 -5.843 1.00 89.06 107 SER A C 1
ATOM 861 O O . SER A 1 107 ? 17.215 4.885 -4.912 1.00 89.06 107 SER A O 1
ATOM 863 N N . LYS A 1 108 ? 19.338 4.681 -5.636 1.00 91.38 108 LYS A N 1
ATOM 864 C CA . LYS A 1 108 ? 19.929 4.510 -4.303 1.00 91.38 108 LYS A CA 1
ATOM 865 C C . LYS A 1 108 ? 19.755 5.765 -3.451 1.00 91.38 108 LYS A C 1
ATOM 867 O O . LYS A 1 108 ? 19.385 5.648 -2.283 1.00 91.38 108 LYS A O 1
ATOM 872 N N . LEU A 1 1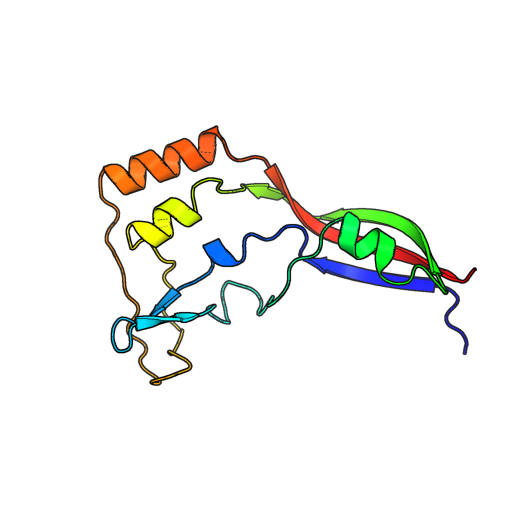09 ? 19.967 6.948 -4.029 1.00 93.94 109 LEU A N 1
ATOM 873 C CA . LEU A 1 109 ? 19.780 8.225 -3.341 1.00 93.94 109 LEU A CA 1
ATOM 874 C C . LEU A 1 109 ? 18.318 8.429 -2.923 1.00 93.94 109 LEU A C 1
ATOM 876 O O . LEU A 1 109 ? 18.050 8.663 -1.748 1.00 93.94 109 LEU A O 1
ATOM 880 N N . ILE A 1 110 ? 17.370 8.259 -3.849 1.00 91.88 110 ILE A N 1
ATOM 881 C CA . ILE A 1 110 ? 15.931 8.382 -3.569 1.00 91.88 110 ILE A CA 1
ATOM 882 C C . ILE A 1 110 ? 15.493 7.354 -2.525 1.00 91.88 110 ILE A C 1
ATOM 884 O O . ILE A 1 110 ? 14.701 7.670 -1.642 1.00 91.88 110 ILE A O 1
ATOM 888 N N . THR A 1 111 ? 16.026 6.132 -2.576 1.00 89.88 111 THR A N 1
ATOM 889 C CA . THR A 1 111 ? 15.725 5.107 -1.570 1.00 89.88 111 THR A CA 1
ATOM 890 C C . THR A 1 111 ? 16.234 5.502 -0.189 1.00 89.88 111 THR A C 1
ATOM 892 O O . THR A 1 111 ? 15.474 5.409 0.769 1.00 89.88 111 THR A O 1
ATOM 895 N N . ARG A 1 112 ? 17.468 6.008 -0.075 1.00 92.50 112 ARG A N 1
ATOM 896 C CA . ARG A 1 112 ? 17.998 6.524 1.198 1.00 92.50 112 ARG A CA 1
ATOM 897 C C . ARG A 1 112 ? 17.177 7.692 1.731 1.00 92.50 112 ARG A C 1
ATOM 899 O O . ARG A 1 112 ? 16.840 7.696 2.908 1.00 92.50 112 ARG A O 1
ATOM 906 N N . MET A 1 113 ? 16.803 8.641 0.876 1.00 92.88 113 MET A N 1
ATOM 907 C CA . MET A 1 113 ? 15.908 9.730 1.273 1.00 92.88 113 MET A CA 1
ATOM 908 C C . MET A 1 113 ? 14.557 9.188 1.750 1.00 92.88 113 MET A C 1
ATOM 910 O O . MET A 1 113 ? 14.047 9.644 2.766 1.00 92.88 113 MET A O 1
ATOM 914 N N . GLY A 1 114 ? 14.001 8.175 1.081 1.00 90.94 114 GLY A N 1
ATOM 915 C CA . GLY A 1 114 ? 12.768 7.514 1.515 1.00 90.94 114 GLY A CA 1
ATOM 916 C C . GLY A 1 114 ? 12.865 6.933 2.922 1.00 90.94 114 GLY A C 1
ATOM 917 O O . GLY A 1 114 ? 11.928 7.080 3.696 1.00 90.94 114 GLY A O 1
ATOM 918 N N . TRP A 1 115 ? 14.015 6.365 3.288 1.00 88.56 115 TRP A N 1
ATOM 919 C CA . TRP A 1 115 ? 14.286 5.909 4.654 1.00 88.56 115 TRP A CA 1
ATOM 920 C C . TRP A 1 115 ? 14.416 7.051 5.670 1.00 88.56 115 TRP A C 1
ATOM 922 O O . TRP A 1 115 ? 13.993 6.896 6.806 1.00 88.56 115 TRP A O 1
ATOM 932 N N . VAL A 1 116 ? 14.980 8.196 5.285 1.00 93.06 116 VAL A N 1
ATOM 933 C CA . VAL A 1 116 ? 15.148 9.347 6.193 1.00 93.06 116 VAL A CA 1
ATOM 934 C C . VAL A 1 116 ? 13.830 10.090 6.427 1.00 93.06 116 VAL A C 1
ATOM 936 O O . VAL A 1 116 ? 13.540 10.497 7.547 1.00 93.06 116 VAL A O 1
ATOM 939 N N . PHE A 1 117 ? 13.037 10.286 5.373 1.00 92.56 117 PHE A N 1
ATOM 940 C CA . PHE A 1 117 ? 11.803 11.081 5.419 1.00 92.56 117 PHE A CA 1
ATOM 941 C C . PHE A 1 117 ? 10.541 10.251 5.643 1.00 92.56 117 PHE A C 1
ATOM 943 O O . PHE A 1 117 ? 9.479 10.800 5.949 1.00 92.56 117 PHE A O 1
ATOM 950 N N . GLY A 1 118 ? 10.623 8.939 5.444 1.00 89.94 118 GLY A N 1
ATOM 951 C CA . GLY A 1 118 ? 9.521 8.046 5.745 1.00 89.94 118 GLY A CA 1
ATOM 952 C C . GLY A 1 118 ? 9.285 7.933 7.246 1.00 89.94 118 GLY A C 1
ATOM 953 O O . GLY A 1 118 ? 10.125 8.263 8.082 1.00 89.94 118 GLY A O 1
ATOM 954 N N . LYS A 1 119 ? 8.081 7.496 7.589 1.00 90.12 119 LYS A N 1
ATOM 955 C CA . LYS A 1 119 ? 7.632 7.344 8.969 1.00 90.12 119 LYS A CA 1
ATOM 956 C C . LYS A 1 119 ? 7.308 5.884 9.217 1.00 90.12 119 LYS A C 1
ATOM 958 O O . LYS A 1 119 ? 6.789 5.198 8.334 1.00 90.12 119 LYS A O 1
ATOM 963 N N . LYS A 1 120 ? 7.575 5.419 10.436 1.00 90.06 120 LYS A N 1
ATOM 964 C CA . LYS A 1 120 ? 7.025 4.144 10.890 1.00 90.06 120 LYS A CA 1
ATOM 965 C C . LYS A 1 120 ? 5.514 4.291 11.026 1.00 90.06 120 LYS A C 1
ATOM 967 O O . LYS A 1 120 ? 5.040 5.255 11.620 1.00 90.06 120 LYS A O 1
ATOM 972 N N . GLN A 1 121 ? 4.782 3.338 10.474 1.00 89.62 121 GLN A N 1
ATOM 973 C CA . GLN A 1 121 ? 3.330 3.272 10.557 1.00 89.62 121 GLN A CA 1
ATOM 974 C C . GLN A 1 121 ? 2.897 1.820 10.756 1.00 89.62 121 GLN A C 1
ATOM 976 O O . GLN A 1 121 ? 3.616 0.911 10.322 1.00 89.62 121 GLN A O 1
ATOM 981 N N . PRO A 1 122 ? 1.752 1.576 11.406 1.00 91.56 122 PRO A N 1
ATOM 982 C CA . PRO A 1 122 ? 1.259 0.222 11.547 1.00 91.56 122 PRO A CA 1
ATOM 983 C C . PRO A 1 122 ? 0.813 -0.350 10.205 1.00 91.56 122 PRO A C 1
ATOM 985 O O . PRO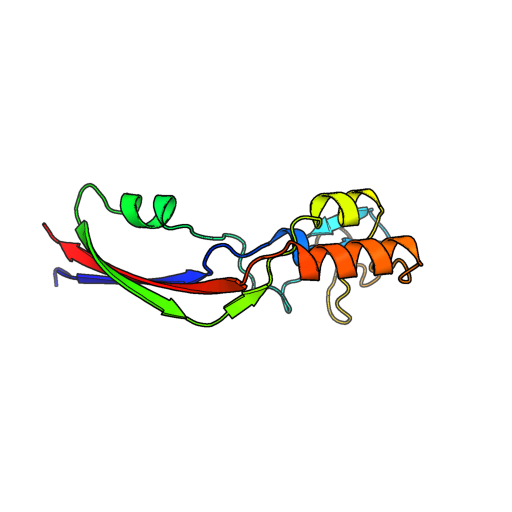 A 1 122 ? 0.423 0.392 9.308 1.00 91.56 122 PRO A O 1
ATOM 988 N N . ILE A 1 123 ? 0.918 -1.672 10.060 1.00 89.31 123 ILE A N 1
ATOM 989 C CA . ILE A 1 123 ? 0.557 -2.383 8.819 1.00 89.31 123 ILE A CA 1
ATOM 990 C C . ILE A 1 123 ? -0.855 -2.944 8.852 1.00 89.31 123 ILE A C 1
ATOM 992 O O . ILE A 1 123 ? -1.402 -3.313 7.811 1.00 89.31 123 ILE A O 1
ATOM 996 N N . TRP A 1 124 ? -1.418 -3.045 10.049 1.00 91.50 124 TRP A N 1
ATOM 997 C CA . TRP A 1 124 ? -2.665 -3.727 10.302 1.00 91.50 124 TRP A CA 1
ATOM 998 C C . TRP A 1 124 ? -3.375 -3.082 11.482 1.00 91.50 124 TRP A C 1
ATOM 1000 O O . TRP A 1 124 ? -2.734 -2.569 12.405 1.00 91.50 124 TRP A O 1
ATOM 1010 N N . VAL A 1 125 ? -4.699 -3.112 11.453 1.00 94.00 125 VAL A N 1
ATOM 1011 C CA . VAL A 1 125 ? -5.526 -2.587 12.530 1.00 94.00 125 VAL A CA 1
ATOM 1012 C C . VAL A 1 125 ? -6.706 -3.506 12.769 1.00 94.00 125 VAL A C 1
ATOM 1014 O O . VAL A 1 125 ? -7.252 -4.105 11.839 1.00 94.00 125 VAL A O 1
ATOM 1017 N N . VAL A 1 126 ? -7.091 -3.606 14.033 1.00 95.06 126 VAL A N 1
ATOM 1018 C CA . VAL A 1 126 ? -8.328 -4.257 14.437 1.00 95.06 126 VAL A CA 1
ATOM 1019 C C . VAL A 1 126 ? -9.238 -3.221 15.063 1.00 95.06 126 VAL A C 1
ATOM 1021 O O . VAL A 1 126 ? -8.802 -2.486 15.946 1.00 95.06 126 VAL A O 1
ATOM 1024 N N . TYR A 1 127 ? -10.483 -3.176 14.606 1.00 95.06 127 TYR A N 1
ATOM 1025 C CA . TYR A 1 127 ? -11.560 -2.374 15.172 1.00 95.06 127 TYR A CA 1
ATOM 1026 C C . TYR A 1 127 ? -12.624 -3.287 15.770 1.00 95.06 127 TYR A C 1
ATOM 1028 O O . TYR A 1 127 ? -12.963 -4.323 15.197 1.00 95.06 127 TYR A O 1
ATOM 1036 N N . ILE A 1 128 ? -13.157 -2.873 16.913 1.00 94.50 128 ILE A N 1
ATOM 1037 C CA . ILE A 1 128 ? -14.293 -3.500 17.577 1.00 94.50 128 ILE A CA 1
ATOM 1038 C C . ILE A 1 128 ? -15.421 -2.478 17.586 1.00 94.50 128 ILE A C 1
ATOM 1040 O O . ILE A 1 128 ? -15.235 -1.357 18.070 1.00 94.50 128 ILE A O 1
ATOM 1044 N N . TYR A 1 129 ? -16.566 -2.880 17.054 1.00 94.50 129 TYR A N 1
ATOM 1045 C CA . TYR A 1 129 ? -17.782 -2.092 17.028 1.00 94.50 129 TYR A CA 1
ATOM 1046 C C . TYR A 1 129 ? -18.869 -2.768 17.851 1.00 94.50 129 TYR A C 1
ATOM 1048 O O . TYR A 1 129 ? -18.973 -3.994 17.847 1.00 94.50 129 TYR A O 1
ATOM 1056 N N . GLU A 1 130 ? -19.696 -1.966 18.501 1.00 93.25 130 GLU A N 1
ATOM 1057 C CA . GLU A 1 130 ? -20.849 -2.412 19.277 1.00 93.25 130 GLU A CA 1
ATOM 1058 C C . GLU A 1 130 ? -22.121 -1.801 18.699 1.00 93.25 130 GLU A C 1
ATOM 1060 O O . GLU A 1 130 ? -22.103 -0.664 18.213 1.00 93.25 130 GLU A O 1
ATOM 1065 N N . LYS A 1 131 ? -23.194 -2.591 18.679 1.00 91.94 131 LYS A N 1
ATOM 1066 C CA . LYS A 1 131 ? -24.491 -2.140 18.187 1.00 91.94 131 LYS A CA 1
ATOM 1067 C C . LYS A 1 131 ? -25.029 -1.041 19.106 1.00 91.94 131 LYS A C 1
ATOM 1069 O O . LYS A 1 131 ? -24.882 -1.150 20.321 1.00 91.94 131 LYS A O 1
ATOM 1074 N N . GLN A 1 132 ? -25.604 0.007 18.518 1.00 84.88 132 GLN A N 1
ATOM 1075 C CA . GLN A 1 132 ? -26.278 1.067 19.280 1.00 84.88 132 GLN A CA 1
ATOM 1076 C C . GLN A 1 132 ? -27.513 0.551 20.027 1.00 84.88 132 GLN A C 1
ATOM 1078 O O . GLN A 1 132 ? -28.185 -0.373 19.505 1.00 84.88 132 GLN A O 1
#